Protein AF-A0A329J4U0-F1 (afdb_monomer)

Solvent-accessible surface area (backbone atoms only — not comparable to full-atom values): 5672 Å² total; per-residue (Å²): 139,83,83,80,75,77,80,74,73,84,67,83,71,60,62,46,92,72,56,63,42,64,62,39,88,50,91,61,59,60,64,60,54,52,52,32,52,52,52,46,55,51,51,42,52,56,47,43,73,76,36,79,84,59,78,74,77,64,66,69,84,55,51,56,83,86,76,41,73,58,38,61,77,34,66,59,52,84,93,47,68,48,71,81,64,34,45,108

Mean predicted aligned error: 11.98 Å

Sequence (88 aa):
MARFISLGLIMSRSRRKTPVCGITTAVSEHFDKQAWHRRYRKAVRQRLAIDPTAEPPHLREFFDPWCMHKDGKRYYGVDRLNEKFLRK

Structure (mmCIF, N/CA/C/O backbone):
data_AF-A0A329J4U0-F1
#
_entry.id   AF-A0A329J4U0-F1
#
loop_
_atom_site.group_PDB
_atom_site.id
_atom_site.type_symbol
_atom_site.label_atom_id
_atom_site.label_alt_id
_atom_site.label_comp_id
_atom_site.label_asym_id
_atom_site.label_entity_id
_atom_site.label_seq_id
_atom_site.pdbx_PDB_ins_code
_atom_site.Cartn_x
_atom_site.Cartn_y
_atom_site.Cartn_z
_atom_site.occupancy
_atom_site.B_iso_or_equiv
_atom_site.auth_seq_id
_atom_site.auth_comp_id
_atom_site.auth_asym_id
_atom_site.auth_atom_id
_atom_site.pdbx_PDB_model_num
ATOM 1 N N . MET A 1 1 ? -2.787 -13.221 62.380 1.00 35.06 1 MET A N 1
ATOM 2 C CA . MET A 1 1 ? -2.499 -13.704 61.012 1.00 35.06 1 MET A CA 1
ATOM 3 C C . MET A 1 1 ? -3.510 -13.106 60.044 1.00 35.06 1 MET A C 1
ATOM 5 O O . MET A 1 1 ? -4.619 -13.611 59.951 1.00 35.06 1 MET A O 1
ATOM 9 N N . ALA A 1 2 ? -3.166 -12.006 59.373 1.00 31.94 2 ALA A N 1
ATOM 10 C CA . ALA A 1 2 ? -4.026 -11.396 58.360 1.00 31.94 2 ALA A CA 1
ATOM 11 C C . ALA A 1 2 ? -3.548 -11.850 56.975 1.00 31.94 2 ALA A C 1
ATOM 13 O O . ALA A 1 2 ? -2.422 -11.557 56.574 1.00 31.94 2 ALA A O 1
ATOM 14 N N . ARG A 1 3 ? -4.384 -12.618 56.270 1.00 34.94 3 ARG A N 1
ATOM 15 C CA . ARG A 1 3 ? -4.148 -12.999 54.875 1.00 34.94 3 ARG A CA 1
ATOM 16 C C . ARG A 1 3 ? -4.328 -11.751 54.008 1.00 34.94 3 ARG A C 1
ATOM 18 O O . ARG A 1 3 ? -5.453 -11.319 53.784 1.00 34.94 3 ARG A O 1
ATOM 25 N N . PHE A 1 4 ? -3.223 -11.182 53.533 1.00 33.31 4 PHE A N 1
ATOM 26 C CA . PHE A 1 4 ? -3.232 -10.219 52.435 1.00 33.31 4 PHE A CA 1
ATOM 27 C C . PHE A 1 4 ? -3.710 -10.953 51.177 1.00 33.31 4 PHE A C 1
ATOM 29 O O . PHE A 1 4 ? -2.958 -11.695 50.547 1.00 33.31 4 PHE A O 1
ATOM 36 N N . ILE A 1 5 ? -4.990 -10.794 50.843 1.00 45.94 5 ILE A N 1
ATOM 37 C CA . ILE A 1 5 ? -5.512 -11.141 49.524 1.00 45.94 5 ILE A CA 1
ATOM 38 C C . ILE A 1 5 ? -4.798 -10.200 48.558 1.00 45.94 5 ILE A C 1
ATOM 40 O O . ILE A 1 5 ? -5.000 -8.986 48.606 1.00 45.94 5 ILE A O 1
ATOM 44 N N . SER A 1 6 ? -3.915 -10.746 47.724 1.00 41.38 6 SER A N 1
ATOM 45 C CA . SER A 1 6 ? -3.350 -10.001 46.612 1.00 41.38 6 SER A CA 1
ATOM 46 C C . SER A 1 6 ? -4.508 -9.599 45.701 1.00 41.38 6 SER A C 1
ATOM 48 O O . SER A 1 6 ? -5.065 -10.402 44.954 1.00 41.38 6 SER A O 1
ATOM 50 N N . LEU A 1 7 ? -4.909 -8.331 45.791 1.00 46.97 7 LEU A N 1
ATOM 51 C CA . LEU A 1 7 ? -5.642 -7.648 44.736 1.00 46.97 7 LEU A CA 1
ATOM 52 C C . LEU A 1 7 ? -4.736 -7.691 43.505 1.00 46.97 7 LEU A C 1
ATOM 54 O O . LEU A 1 7 ? -3.872 -6.838 43.309 1.00 46.97 7 LEU A O 1
ATOM 58 N N . GLY A 1 8 ? -4.867 -8.770 42.734 1.00 48.34 8 GLY A N 1
ATOM 59 C CA . GLY A 1 8 ? -4.157 -8.974 41.490 1.00 48.34 8 GLY A CA 1
ATOM 60 C C . GLY A 1 8 ? -4.473 -7.813 40.564 1.00 48.3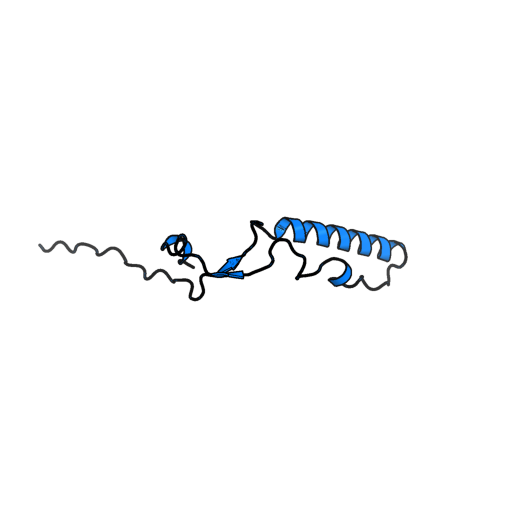4 8 GLY A C 1
ATOM 61 O O . GLY A 1 8 ? -5.575 -7.736 40.033 1.00 48.34 8 GLY A O 1
ATOM 62 N N . LEU A 1 9 ? -3.508 -6.901 40.442 1.00 51.38 9 LEU A N 1
ATOM 63 C CA . LEU A 1 9 ? -3.301 -5.968 39.342 1.00 51.38 9 LEU A CA 1
ATOM 64 C C . LEU A 1 9 ? -4.551 -5.738 38.477 1.00 51.38 9 LEU A C 1
ATOM 66 O O . LEU A 1 9 ? -4.706 -6.343 37.410 1.00 51.38 9 LEU A O 1
ATOM 70 N N . ILE A 1 10 ? -5.388 -4.768 38.856 1.00 54.56 10 ILE A N 1
ATOM 71 C CA . ILE A 1 10 ? -6.137 -4.017 37.846 1.00 54.56 10 ILE A CA 1
ATOM 72 C C . ILE A 1 10 ? -5.073 -3.234 37.073 1.00 54.56 10 ILE A C 1
ATOM 74 O O . ILE A 1 10 ? -4.810 -2.065 37.338 1.00 54.56 10 ILE A O 1
ATOM 78 N N . MET A 1 11 ? -4.377 -3.901 36.149 1.00 58.84 11 MET A N 1
ATOM 79 C CA . MET A 1 11 ? -3.581 -3.203 35.153 1.00 58.84 11 MET A CA 1
ATOM 80 C C . MET A 1 11 ? -4.558 -2.267 34.452 1.00 58.84 11 MET A C 1
ATOM 82 O O . MET A 1 11 ? -5.499 -2.747 33.816 1.00 58.84 11 MET A O 1
ATOM 86 N N . SER A 1 12 ? -4.375 -0.952 34.576 1.00 61.25 12 SER A N 1
ATOM 87 C CA . SER A 1 12 ? -5.147 0.014 33.800 1.00 61.25 12 SER A CA 1
ATOM 88 C C . SER A 1 12 ? -4.758 -0.172 32.335 1.00 61.25 12 SER A C 1
ATOM 90 O O . SER A 1 12 ? -3.786 0.399 31.838 1.00 61.25 12 SER A O 1
ATOM 92 N N . ARG A 1 13 ? -5.446 -1.081 31.644 1.00 69.31 13 ARG A N 1
ATOM 93 C CA . ARG A 1 13 ? -5.119 -1.417 30.261 1.00 69.31 13 ARG A CA 1
ATOM 94 C C . ARG A 1 13 ? -5.436 -0.190 29.420 1.00 69.31 13 ARG A C 1
ATOM 96 O O . ARG A 1 13 ? -6.574 0.280 29.418 1.00 69.31 13 ARG A O 1
ATOM 103 N N . SER A 1 14 ? -4.424 0.337 28.736 1.00 80.44 14 SER A N 1
ATOM 104 C CA . SER A 1 14 ? -4.576 1.512 27.880 1.00 80.44 14 SER A CA 1
ATOM 105 C C . SER A 1 14 ? -5.677 1.264 26.843 1.00 80.44 14 SER A C 1
ATOM 107 O O . SER A 1 14 ? -5.652 0.269 26.108 1.00 80.44 14 SER A O 1
ATOM 109 N N . ARG A 1 15 ? -6.669 2.158 26.815 1.00 81.38 15 ARG A N 1
ATOM 110 C CA . ARG A 1 15 ? -7.771 2.125 25.852 1.00 81.38 15 ARG A CA 1
ATOM 111 C C . ARG A 1 15 ? -7.449 3.015 24.656 1.00 81.38 15 ARG A C 1
ATOM 113 O O . ARG A 1 15 ? -6.813 4.060 24.784 1.00 81.38 15 ARG A O 1
ATOM 120 N N . ARG A 1 16 ? -7.920 2.612 23.481 1.00 83.56 16 ARG A N 1
ATOM 121 C CA . ARG A 1 16 ? -7.885 3.403 22.253 1.00 83.56 16 ARG A CA 1
ATOM 122 C C . ARG A 1 16 ? -8.736 4.653 22.459 1.00 83.56 16 ARG A C 1
ATOM 124 O O . ARG A 1 16 ? -9.934 4.549 22.698 1.00 83.56 16 ARG A O 1
ATOM 131 N N . LYS A 1 17 ? -8.117 5.828 22.325 1.00 82.62 17 LYS A N 1
ATOM 132 C CA . LYS A 1 17 ? -8.812 7.125 22.370 1.00 82.62 17 LYS A CA 1
ATOM 133 C C . LYS A 1 17 ? -9.834 7.261 21.233 1.00 82.62 17 LYS A C 1
ATOM 135 O O . LYS A 1 17 ? -10.885 7.857 21.420 1.00 82.62 17 LYS A O 1
ATOM 140 N N . THR A 1 18 ? -9.527 6.690 20.068 1.00 83.81 18 THR A N 1
ATOM 141 C CA . THR A 1 18 ? -10.358 6.741 18.859 1.00 83.81 18 THR A CA 1
ATOM 142 C C . THR A 1 18 ? -10.598 5.326 18.315 1.00 83.81 18 THR A C 1
ATOM 144 O O . THR A 1 18 ? -9.782 4.801 17.553 1.00 83.81 18 THR A O 1
ATOM 147 N N . PRO A 1 19 ? -11.698 4.663 18.721 1.00 82.88 19 PRO A N 1
ATOM 148 C CA . PRO A 1 19 ? -12.046 3.319 18.264 1.00 82.88 19 PRO A CA 1
ATOM 149 C C . PRO A 1 19 ? -12.616 3.344 16.839 1.00 82.88 19 PRO A C 1
ATOM 151 O O . PRO A 1 19 ? -13.827 3.301 16.632 1.00 82.88 19 PRO A O 1
ATOM 154 N N . VAL A 1 20 ? -11.727 3.452 15.854 1.00 85.12 20 VAL A N 1
ATOM 155 C CA . VAL A 1 20 ? -12.066 3.562 14.430 1.00 85.12 20 VAL A CA 1
ATOM 156 C C . VAL A 1 20 ? -11.562 2.333 13.672 1.00 85.12 20 VAL A C 1
ATOM 158 O O . VAL A 1 20 ? -10.443 1.874 13.898 1.00 85.12 20 VAL A O 1
ATOM 161 N N . CYS A 1 21 ? -12.369 1.814 12.750 1.00 77.75 21 CYS A N 1
ATOM 162 C CA . CYS A 1 21 ? -12.017 0.742 11.823 1.00 77.75 21 CYS A CA 1
ATOM 163 C C . CYS A 1 21 ? -12.322 1.123 10.371 1.00 77.75 21 CYS A C 1
ATOM 165 O O . CYS A 1 21 ? -12.954 2.143 10.111 1.00 77.75 21 CYS A O 1
ATOM 167 N N . GLY A 1 22 ? -11.871 0.300 9.421 1.00 74.00 22 GLY A N 1
ATOM 168 C CA . GLY A 1 22 ? -12.263 0.449 8.017 1.00 74.00 22 GLY A CA 1
ATOM 169 C C . GLY A 1 22 ? -13.776 0.269 7.836 1.00 74.00 22 GLY A C 1
ATOM 170 O O . GLY A 1 22 ? -14.380 -0.518 8.568 1.00 74.00 22 GLY A O 1
ATOM 171 N N . ILE A 1 23 ? -14.386 1.010 6.905 1.00 72.88 23 ILE A N 1
ATOM 172 C CA . ILE A 1 23 ? -15.797 0.810 6.506 1.00 72.88 23 ILE A CA 1
ATOM 173 C C . ILE A 1 23 ? -15.937 -0.447 5.646 1.00 72.88 23 ILE A C 1
ATOM 175 O O . ILE A 1 23 ? -16.915 -1.181 5.769 1.00 72.88 23 ILE A O 1
ATOM 179 N N . THR A 1 24 ? -14.946 -0.685 4.796 1.00 71.44 24 THR A N 1
ATOM 180 C CA . THR A 1 24 ? -14.912 -1.801 3.857 1.00 71.44 24 THR A CA 1
ATOM 181 C C . THR A 1 24 ? -14.926 -3.186 4.522 1.00 71.44 24 THR A C 1
ATOM 183 O O . THR A 1 24 ? -14.496 -3.379 5.663 1.00 71.44 24 THR A O 1
ATOM 186 N N . THR A 1 25 ? -15.366 -4.186 3.764 1.00 65.81 25 THR A N 1
ATOM 187 C CA . THR A 1 25 ? -15.233 -5.611 4.094 1.00 65.81 25 THR A CA 1
ATOM 188 C C . THR A 1 25 ? -13.824 -6.148 3.837 1.00 65.81 25 THR A C 1
ATOM 190 O O . THR A 1 25 ? -13.499 -7.246 4.295 1.00 65.81 25 THR A O 1
ATOM 193 N N . ALA A 1 26 ? -12.957 -5.395 3.149 1.00 70.50 26 ALA A N 1
ATOM 194 C CA . ALA A 1 26 ? -11.590 -5.826 2.893 1.00 70.50 26 ALA A CA 1
ATOM 195 C C . ALA A 1 26 ? -10.769 -5.862 4.194 1.00 70.50 26 ALA A C 1
ATOM 197 O O . ALA A 1 26 ? -10.442 -4.843 4.805 1.00 70.50 26 ALA A O 1
ATOM 198 N N . VAL A 1 27 ? -10.405 -7.077 4.610 1.00 68.88 27 VAL A N 1
ATOM 199 C CA . VAL A 1 27 ? -9.673 -7.344 5.859 1.00 68.88 27 VAL A CA 1
ATOM 200 C C . VAL A 1 27 ? -8.234 -6.808 5.806 1.00 68.88 27 VAL A C 1
ATOM 202 O O . VAL A 1 27 ? -7.641 -6.504 6.842 1.00 68.88 27 VAL A O 1
ATOM 205 N N . SER A 1 28 ? -7.658 -6.650 4.608 1.00 74.06 28 SER A N 1
ATOM 206 C CA . SER A 1 28 ? -6.278 -6.190 4.435 1.00 74.06 28 SER A CA 1
ATOM 207 C C . SER A 1 28 ? -6.078 -5.359 3.165 1.00 74.06 28 SER A C 1
ATOM 209 O O . SER A 1 28 ? -6.707 -5.611 2.146 1.00 74.06 28 SER A O 1
ATOM 211 N N . GLU A 1 29 ? -5.125 -4.424 3.214 1.00 82.25 29 GLU A N 1
ATOM 212 C CA . GLU A 1 29 ? -4.576 -3.725 2.031 1.00 82.25 29 GLU A CA 1
ATOM 213 C C . GLU A 1 29 ? -3.486 -4.544 1.326 1.00 82.25 29 GLU A C 1
ATOM 215 O O . GLU A 1 29 ? -2.843 -4.072 0.391 1.00 82.25 29 GLU A O 1
ATOM 220 N N . HIS A 1 30 ? -3.192 -5.744 1.826 1.00 85.19 30 HIS A N 1
ATOM 221 C CA . HIS A 1 30 ? -2.027 -6.505 1.401 1.00 85.19 30 HIS A CA 1
ATOM 222 C C . HIS A 1 30 ? -2.105 -6.861 -0.085 1.00 85.19 30 HIS A C 1
ATOM 224 O O . HIS A 1 30 ? -1.129 -6.674 -0.807 1.00 85.19 30 HIS A O 1
ATOM 230 N N . PHE A 1 31 ? -3.276 -7.299 -0.551 1.00 85.88 31 PHE A N 1
ATOM 231 C CA . PHE A 1 31 ? -3.496 -7.639 -1.954 1.00 85.88 31 PHE A CA 1
ATOM 232 C C . PHE A 1 31 ? -3.285 -6.435 -2.878 1.00 85.88 31 PHE A C 1
ATOM 234 O O . PHE A 1 31 ? -2.488 -6.518 -3.812 1.00 85.88 31 PHE A O 1
ATOM 241 N N . ASP A 1 32 ? -3.914 -5.298 -2.569 1.00 86.75 32 ASP A N 1
ATOM 242 C CA . ASP A 1 32 ? -3.769 -4.071 -3.358 1.00 86.75 32 ASP A CA 1
ATOM 243 C C . ASP A 1 32 ? -2.306 -3.637 -3.420 1.00 86.75 32 ASP A C 1
ATOM 245 O O . ASP A 1 32 ? -1.772 -3.394 -4.505 1.00 86.75 32 ASP A O 1
ATOM 249 N N . LYS A 1 33 ? -1.624 -3.638 -2.264 1.00 87.75 33 LYS A N 1
ATOM 250 C CA . LYS A 1 33 ? -0.193 -3.330 -2.164 1.00 87.75 33 LYS A CA 1
ATOM 251 C C . LYS A 1 33 ? 0.661 -4.258 -3.005 1.00 87.75 33 LYS A C 1
ATOM 253 O O . LYS A 1 33 ? 1.594 -3.805 -3.661 1.00 87.75 33 LYS A O 1
ATOM 258 N N . GLN A 1 34 ? 0.372 -5.551 -3.009 1.00 92.38 34 GLN A N 1
ATOM 259 C CA . GLN A 1 34 ? 1.106 -6.493 -3.843 1.00 92.38 34 GLN A CA 1
ATOM 260 C C . GLN A 1 34 ? 0.850 -6.268 -5.336 1.00 92.38 34 GLN A C 1
ATOM 262 O O . GLN A 1 34 ? 1.796 -6.318 -6.129 1.00 92.38 34 GLN A O 1
ATOM 267 N N . ALA A 1 35 ? -0.402 -6.020 -5.720 1.00 90.94 35 ALA A N 1
ATOM 268 C CA . ALA A 1 35 ? -0.801 -5.841 -7.108 1.00 90.94 35 ALA A CA 1
ATOM 269 C C . ALA A 1 35 ? -0.153 -4.595 -7.725 1.00 90.94 35 ALA A C 1
ATOM 271 O O . ALA A 1 35 ? 0.500 -4.705 -8.770 1.00 90.94 35 ALA A O 1
ATOM 272 N N . TRP A 1 36 ? -0.259 -3.433 -7.070 1.00 91.50 36 TRP A N 1
ATOM 273 C CA . TRP A 1 36 ? 0.299 -2.198 -7.623 1.00 91.50 36 TRP A CA 1
ATOM 274 C C . TRP A 1 36 ? 1.832 -2.213 -7.628 1.00 91.50 36 TRP A C 1
ATOM 276 O O . TRP A 1 36 ? 2.435 -1.869 -8.644 1.00 91.50 36 TRP A O 1
ATOM 286 N N . HIS A 1 37 ? 2.486 -2.735 -6.580 1.00 94.25 37 HIS A N 1
ATOM 287 C CA . HIS A 1 37 ? 3.947 -2.876 -6.574 1.00 94.25 37 HIS A CA 1
ATOM 288 C C . HIS A 1 37 ? 4.449 -3.814 -7.681 1.00 94.25 37 HIS A C 1
ATOM 290 O O . HIS A 1 37 ? 5.511 -3.581 -8.261 1.00 94.25 37 HIS A O 1
ATOM 296 N N . ARG A 1 38 ? 3.712 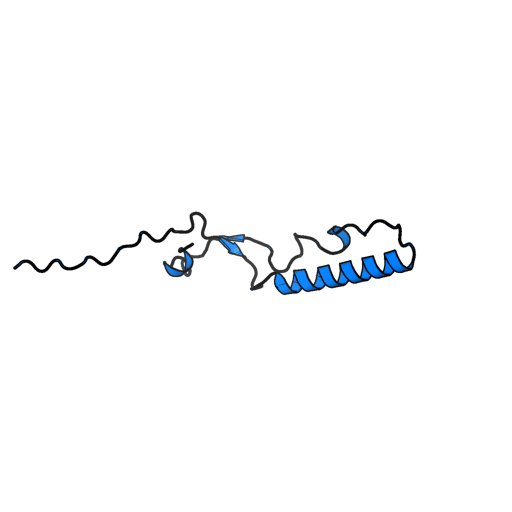-4.892 -7.989 1.00 94.88 38 ARG A N 1
ATOM 297 C CA . ARG A 1 38 ? 4.070 -5.809 -9.082 1.00 94.88 38 ARG A CA 1
ATOM 298 C C . ARG A 1 38 ? 4.017 -5.099 -10.434 1.00 94.88 38 ARG A C 1
ATOM 300 O O . ARG A 1 38 ? 4.932 -5.279 -11.237 1.00 94.88 38 ARG A O 1
ATOM 307 N N . ARG A 1 39 ? 2.978 -4.290 -10.671 1.00 93.69 39 ARG A N 1
ATOM 308 C CA . ARG A 1 39 ? 2.834 -3.480 -11.892 1.00 93.69 39 ARG A CA 1
ATOM 309 C C . ARG A 1 39 ? 3.946 -2.436 -12.002 1.00 93.69 39 ARG A C 1
ATOM 311 O O . ARG A 1 39 ? 4.613 -2.395 -13.031 1.00 93.69 39 ARG A O 1
ATOM 318 N N . TYR A 1 40 ? 4.218 -1.705 -10.922 1.00 95.25 40 TYR A N 1
ATOM 319 C CA . TYR A 1 40 ? 5.291 -0.711 -10.859 1.00 95.25 40 TYR A CA 1
ATOM 320 C C . TYR A 1 40 ? 6.660 -1.318 -11.194 1.00 95.25 40 TYR A C 1
ATOM 322 O O . TYR A 1 40 ? 7.344 -0.861 -12.106 1.00 95.25 40 TYR A O 1
ATOM 330 N N . ARG A 1 41 ? 7.035 -2.428 -10.541 1.00 94.50 41 ARG A N 1
ATOM 331 C CA . ARG 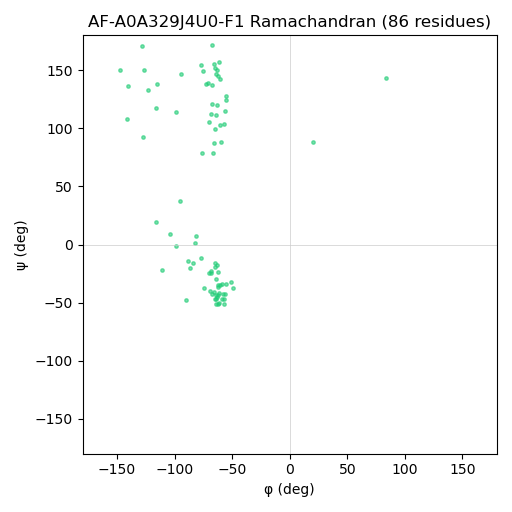A 1 41 ? 8.312 -3.108 -10.824 1.00 94.50 41 ARG A CA 1
ATOM 332 C C . ARG A 1 41 ? 8.422 -3.596 -12.268 1.00 94.50 41 ARG A C 1
ATOM 334 O O . ARG A 1 41 ? 9.517 -3.591 -12.824 1.00 94.50 41 ARG A O 1
ATOM 341 N N . LYS A 1 42 ? 7.314 -4.039 -12.876 1.00 94.56 42 LYS A N 1
ATOM 342 C CA . LYS A 1 42 ? 7.297 -4.431 -14.293 1.00 94.56 42 LYS A CA 1
ATOM 343 C C . LYS A 1 42 ? 7.572 -3.224 -15.194 1.00 94.56 42 LYS A C 1
ATOM 345 O O . LYS A 1 42 ? 8.417 -3.340 -16.075 1.00 94.56 42 LYS A O 1
ATOM 350 N N . ALA A 1 43 ? 6.911 -2.096 -14.943 1.00 92.56 43 ALA A N 1
ATOM 351 C CA . ALA A 1 43 ? 7.091 -0.872 -15.719 1.00 92.56 43 ALA A CA 1
ATOM 352 C C . ALA A 1 43 ? 8.517 -0.316 -15.601 1.00 92.56 43 ALA A C 1
ATOM 354 O O . ALA A 1 43 ? 9.146 -0.038 -16.616 1.00 92.56 43 ALA A O 1
ATOM 355 N N . VAL A 1 44 ? 9.067 -0.259 -14.383 1.00 93.75 44 VAL A N 1
ATOM 356 C CA . VAL A 1 44 ? 10.463 0.148 -14.141 1.00 93.75 44 VAL A CA 1
ATOM 357 C C . VAL A 1 44 ? 11.432 -0.744 -14.918 1.00 93.75 44 VAL A C 1
ATOM 359 O O . VAL A 1 44 ? 12.301 -0.241 -15.619 1.00 93.75 44 VAL A O 1
ATOM 362 N N . ARG A 1 45 ? 11.257 -2.072 -14.866 1.00 93.94 45 ARG A N 1
ATOM 363 C CA . ARG A 1 45 ? 12.126 -3.005 -15.601 1.00 93.94 45 ARG A CA 1
ATOM 364 C C . ARG A 1 45 ? 12.063 -2.788 -17.113 1.00 93.94 45 ARG A C 1
ATOM 366 O O . ARG A 1 45 ? 13.091 -2.855 -17.772 1.00 93.94 45 ARG A O 1
ATOM 373 N N . GLN A 1 46 ? 10.870 -2.552 -17.656 1.00 93.44 46 GLN A N 1
ATOM 374 C CA . GLN A 1 46 ? 10.694 -2.269 -19.082 1.00 93.44 46 GLN A CA 1
ATOM 375 C C . GLN A 1 46 ? 11.354 -0.944 -19.479 1.00 93.44 46 GLN A C 1
ATOM 377 O O . GLN A 1 46 ? 11.999 -0.885 -20.517 1.00 93.44 46 GLN A O 1
ATOM 382 N N . ARG A 1 47 ? 11.237 0.090 -18.638 1.00 91.75 47 ARG A N 1
ATOM 383 C CA . ARG A 1 47 ? 11.864 1.400 -18.851 1.00 91.75 47 ARG A CA 1
ATOM 384 C C . ARG A 1 47 ? 13.390 1.291 -18.873 1.00 91.75 47 ARG A C 1
ATOM 386 O O . ARG A 1 47 ? 14.001 1.702 -19.848 1.00 91.75 47 ARG A O 1
ATOM 393 N N . LEU A 1 48 ? 13.968 0.643 -17.859 1.00 93.00 48 LEU A N 1
ATOM 394 C CA . LEU A 1 48 ? 15.416 0.438 -17.735 1.00 93.00 48 LEU A CA 1
ATOM 395 C C . LEU A 1 48 ? 16.003 -0.425 -18.858 1.00 93.00 48 LEU A C 1
ATOM 397 O O . LEU A 1 48 ? 17.166 -0.262 -19.209 1.00 93.00 48 LEU A O 1
ATOM 401 N N . ALA A 1 49 ? 15.216 -1.349 -19.417 1.00 93.31 49 ALA A N 1
ATOM 402 C CA . ALA A 1 49 ? 15.639 -2.150 -20.565 1.00 93.31 49 ALA A CA 1
ATOM 403 C C . ALA A 1 49 ? 15.741 -1.328 -21.862 1.00 93.31 49 ALA A C 1
ATOM 405 O O . ALA A 1 49 ? 16.461 -1.729 -22.770 1.00 93.31 49 ALA A O 1
ATOM 406 N N . ILE A 1 50 ? 15.010 -0.212 -21.955 1.00 93.06 50 ILE A 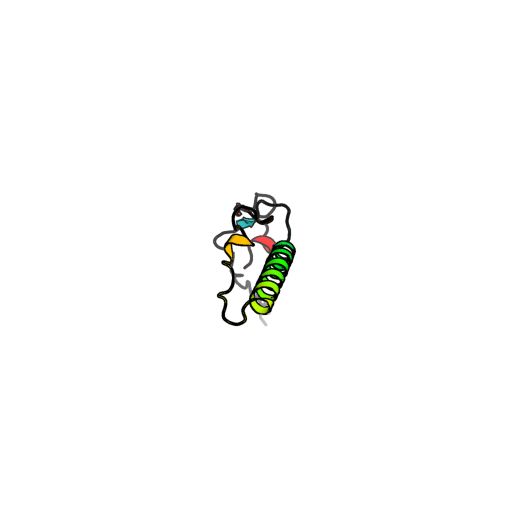N 1
ATOM 407 C CA . ILE A 1 50 ? 15.042 0.707 -23.100 1.00 93.06 50 ILE A CA 1
ATOM 408 C C . ILE A 1 50 ? 16.110 1.780 -22.880 1.00 93.06 50 ILE A C 1
ATOM 410 O O . ILE A 1 50 ? 16.911 2.042 -23.770 1.00 93.06 50 ILE A O 1
ATOM 414 N N . ASP A 1 51 ? 16.117 2.386 -21.695 1.00 92.69 51 ASP A N 1
ATOM 415 C CA . ASP A 1 51 ? 17.051 3.433 -21.299 1.00 92.69 51 ASP A CA 1
ATOM 416 C C . ASP A 1 51 ? 17.441 3.232 -19.823 1.00 92.69 51 ASP A C 1
ATOM 418 O O . ASP A 1 51 ? 16.625 3.476 -18.926 1.00 92.69 51 ASP A O 1
ATOM 422 N N . PRO A 1 52 ? 18.684 2.795 -19.548 1.00 90.31 52 PRO A N 1
ATOM 423 C CA . PRO A 1 52 ? 19.179 2.600 -18.187 1.00 90.31 52 PRO A CA 1
ATOM 424 C C . PRO A 1 52 ? 19.244 3.878 -17.340 1.00 90.31 52 PRO A C 1
ATOM 426 O O . PRO A 1 52 ? 19.344 3.781 -16.119 1.00 90.31 52 PRO A O 1
ATOM 429 N N . THR A 1 53 ? 19.214 5.055 -17.969 1.00 92.19 53 THR A N 1
ATOM 430 C CA . THR A 1 53 ? 19.271 6.364 -17.301 1.00 92.19 53 THR A CA 1
ATOM 431 C C . THR A 1 53 ? 17.900 7.013 -17.132 1.00 92.19 53 THR A C 1
ATOM 433 O O . THR A 1 53 ? 17.796 8.084 -16.538 1.00 92.19 53 THR A O 1
ATOM 436 N N . ALA A 1 54 ? 16.837 6.364 -17.616 1.00 89.19 54 ALA A N 1
ATOM 437 C CA . ALA A 1 54 ? 15.492 6.899 -17.520 1.00 89.19 54 ALA A CA 1
ATOM 438 C C . ALA A 1 54 ? 14.998 6.952 -16.070 1.00 89.19 54 ALA A C 1
ATOM 440 O O . ALA A 1 54 ? 15.089 5.981 -15.314 1.00 89.19 54 ALA A O 1
ATOM 441 N N . GLU A 1 55 ? 14.359 8.069 -15.731 1.00 90.44 55 GLU A N 1
ATOM 442 C CA . GLU A 1 55 ? 13.667 8.233 -14.458 1.00 90.44 55 GLU A CA 1
ATOM 443 C C . GLU A 1 55 ? 12.533 7.200 -14.294 1.00 90.44 55 GLU A C 1
ATOM 445 O O . GLU A 1 55 ? 11.827 6.869 -15.264 1.00 90.44 55 GLU A O 1
ATOM 450 N N . PRO A 1 56 ? 12.329 6.676 -13.071 1.00 87.88 56 PRO A N 1
ATOM 451 C CA . PRO A 1 56 ? 11.231 5.771 -12.787 1.00 87.88 56 PRO A CA 1
ATOM 452 C C . PRO A 1 56 ? 9.875 6.479 -12.961 1.00 87.88 56 PRO A C 1
ATOM 454 O O . PRO A 1 56 ? 9.745 7.670 -12.676 1.00 87.88 56 PRO A O 1
ATOM 457 N N . PRO A 1 57 ? 8.835 5.747 -13.400 1.00 89.19 57 PRO A N 1
ATOM 458 C CA . PRO A 1 57 ? 7.505 6.313 -13.579 1.00 89.19 57 PRO A CA 1
ATOM 459 C C . PRO A 1 57 ? 6.900 6.734 -12.236 1.00 89.19 57 PRO A C 1
ATOM 461 O O . PRO A 1 57 ? 7.242 6.198 -11.177 1.00 89.19 57 PRO A O 1
ATOM 464 N N . HIS A 1 58 ? 5.974 7.688 -12.262 1.00 90.19 58 HIS A N 1
ATOM 465 C CA . HIS A 1 58 ? 5.429 8.237 -11.032 1.00 90.19 58 HIS A CA 1
ATOM 466 C C . HIS A 1 58 ? 4.492 7.229 -10.348 1.00 90.19 58 HIS A C 1
ATOM 468 O O . HIS A 1 58 ? 3.655 6.587 -10.979 1.00 90.19 58 HIS A O 1
ATOM 474 N N . LEU A 1 59 ? 4.581 7.101 -9.019 1.00 89.06 59 LEU A N 1
ATOM 475 C CA . LEU A 1 59 ? 3.834 6.075 -8.276 1.00 89.06 59 LEU A CA 1
ATOM 476 C C . LEU A 1 59 ? 2.309 6.190 -8.454 1.00 89.06 59 LEU A C 1
ATOM 478 O O . LEU A 1 59 ? 1.624 5.167 -8.494 1.00 89.06 59 LEU A O 1
ATOM 482 N N . ARG A 1 60 ? 1.773 7.412 -8.599 1.00 87.25 60 ARG A N 1
ATOM 483 C CA . ARG A 1 60 ? 0.326 7.640 -8.791 1.00 87.25 60 ARG A CA 1
ATOM 484 C C . ARG A 1 60 ? -0.221 7.079 -10.103 1.00 87.25 60 ARG A C 1
AT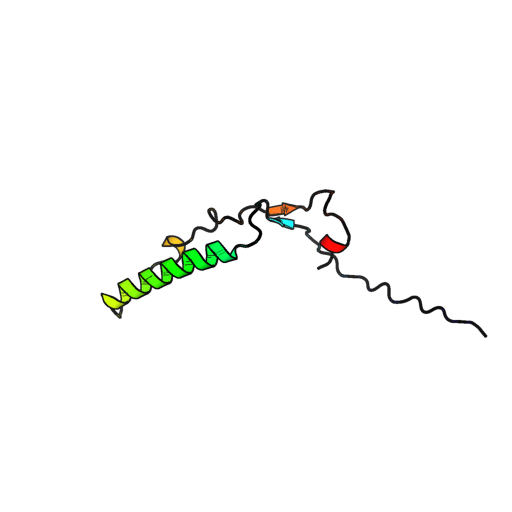OM 486 O O . ARG A 1 60 ? -1.426 6.905 -10.206 1.00 87.25 60 ARG A O 1
ATOM 493 N N . GLU A 1 61 ? 0.635 6.744 -11.068 1.00 88.62 61 GLU A N 1
ATOM 494 C CA . GLU A 1 61 ? 0.220 6.025 -12.280 1.00 88.62 61 GLU A CA 1
ATOM 495 C C . GLU A 1 61 ? -0.215 4.580 -11.969 1.00 88.62 61 GLU A C 1
ATOM 497 O O . GLU A 1 61 ? -0.966 3.972 -12.728 1.00 88.62 61 GLU A O 1
ATOM 502 N N . PHE A 1 62 ? 0.244 4.015 -10.844 1.00 87.38 62 PHE A N 1
ATOM 503 C CA . PHE A 1 62 ? 0.002 2.618 -10.471 1.00 87.38 62 PHE A CA 1
ATOM 504 C C . PHE A 1 62 ? -0.932 2.449 -9.278 1.00 87.38 62 PHE A C 1
ATOM 506 O O . PHE A 1 62 ? -1.496 1.363 -9.116 1.00 87.38 62 PHE A O 1
ATOM 513 N N . PHE A 1 63 ? -1.073 3.471 -8.433 1.00 86.31 63 PHE A N 1
ATOM 514 C CA . PHE A 1 63 ? -1.942 3.417 -7.264 1.00 86.31 63 PHE A CA 1
ATOM 515 C C . PHE A 1 63 ? -2.693 4.737 -7.048 1.00 86.31 63 PHE A C 1
ATOM 517 O O . PHE A 1 63 ? -2.106 5.820 -7.080 1.00 86.31 63 PHE A O 1
ATOM 524 N N . ASP A 1 64 ? -3.984 4.620 -6.742 1.00 85.75 64 ASP A N 1
ATOM 525 C CA . ASP A 1 64 ? -4.812 5.712 -6.241 1.00 85.75 64 ASP A CA 1
ATOM 526 C C . ASP A 1 64 ? -5.276 5.367 -4.814 1.00 85.75 64 ASP A C 1
ATOM 528 O O . ASP A 1 64 ? -5.979 4.366 -4.647 1.00 85.75 64 ASP A O 1
ATOM 532 N N . PRO A 1 65 ? -4.897 6.152 -3.783 1.00 77.88 65 PRO A N 1
ATOM 533 C CA . PRO A 1 65 ? -5.383 5.986 -2.415 1.00 77.88 65 PRO A CA 1
ATOM 534 C C . PRO A 1 65 ? -6.906 5.910 -2.290 1.00 77.88 65 PRO A C 1
ATOM 536 O O . PRO A 1 65 ? -7.387 5.220 -1.396 1.00 77.88 65 PRO A O 1
ATOM 539 N N . TRP A 1 66 ? -7.650 6.608 -3.154 1.00 76.69 66 TRP A N 1
ATOM 540 C CA . TRP A 1 66 ? -9.109 6.709 -3.070 1.00 76.69 66 TRP A CA 1
ATOM 541 C C . TRP A 1 66 ? -9.835 5.525 -3.718 1.00 76.69 66 TRP A C 1
ATOM 543 O O . TRP A 1 66 ? -11.008 5.302 -3.446 1.00 76.69 66 TRP A O 1
ATOM 553 N N . CYS A 1 67 ? -9.146 4.736 -4.548 1.00 77.19 67 CYS A N 1
ATOM 554 C CA . CYS A 1 67 ? -9.715 3.555 -5.207 1.00 77.19 67 CYS A CA 1
ATOM 555 C C . CYS A 1 67 ? -9.266 2.228 -4.574 1.00 77.19 67 CYS A C 1
ATOM 557 O O . CYS A 1 67 ? -9.502 1.164 -5.147 1.00 77.19 67 CYS A O 1
ATOM 559 N N . MET A 1 68 ? -8.581 2.256 -3.426 1.00 78.31 68 MET A N 1
ATOM 560 C CA . MET A 1 68 ? -8.142 1.029 -2.754 1.00 78.31 68 MET A CA 1
ATOM 561 C C . MET A 1 68 ? -9.312 0.343 -2.049 1.00 78.31 68 MET A C 1
ATOM 563 O O . MET A 1 68 ? -10.214 0.994 -1.524 1.00 78.31 68 MET A O 1
ATOM 567 N N . HIS A 1 69 ? -9.267 -0.988 -1.948 1.00 76.62 69 HIS A N 1
ATOM 568 C CA . HIS A 1 69 ? -10.353 -1.754 -1.336 1.00 76.62 69 HIS A CA 1
ATOM 569 C C . HIS A 1 69 ? -10.566 -1.397 0.130 1.00 76.62 69 HIS A C 1
ATOM 571 O O . HIS A 1 69 ? -11.658 -1.610 0.650 1.00 76.62 69 HIS A O 1
ATOM 577 N N . LYS A 1 70 ? -9.539 -0.868 0.807 1.00 75.50 70 LYS A N 1
ATOM 578 C CA . LYS A 1 70 ? -9.612 -0.457 2.208 1.00 75.50 70 LYS A CA 1
ATOM 579 C C . LYS A 1 70 ? -9.917 1.024 2.425 1.00 75.50 70 LYS A C 1
ATOM 581 O O . LYS A 1 70 ? -9.380 1.630 3.351 1.00 75.50 70 LYS A O 1
ATOM 586 N N . ASP A 1 71 ? -10.780 1.589 1.591 1.00 72.69 71 ASP A N 1
ATOM 587 C CA . ASP A 1 71 ? -11.245 2.957 1.778 1.00 72.69 71 ASP A CA 1
ATOM 588 C C . ASP A 1 71 ? -12.312 3.080 2.889 1.00 72.69 71 ASP A C 1
ATOM 590 O O . ASP A 1 71 ? -13.022 2.130 3.250 1.00 72.69 71 ASP A O 1
ATOM 594 N N . GLY A 1 72 ? -12.386 4.279 3.466 1.00 74.38 72 GLY A N 1
ATOM 595 C CA . GLY A 1 72 ? -13.355 4.667 4.479 1.00 74.38 72 GLY A CA 1
ATOM 596 C C . GLY A 1 72 ? -12.975 4.273 5.908 1.00 74.38 72 GLY A C 1
ATOM 597 O O . GLY A 1 72 ? -12.440 3.199 6.190 1.00 74.38 72 GLY A O 1
ATOM 598 N N . LYS A 1 73 ? -13.309 5.153 6.855 1.00 78.81 73 LYS A N 1
ATOM 599 C CA . LYS A 1 73 ? -13.159 4.941 8.299 1.00 78.81 73 LYS A CA 1
ATOM 600 C C . LYS A 1 73 ? -14.508 5.108 8.994 1.00 78.81 73 LYS A C 1
ATOM 602 O O . LYS A 1 73 ? -15.199 6.092 8.761 1.00 78.81 73 LYS A O 1
ATOM 607 N N . ARG A 1 74 ? -14.864 4.180 9.881 1.00 79.56 74 ARG A N 1
ATOM 608 C CA . ARG A 1 74 ? -1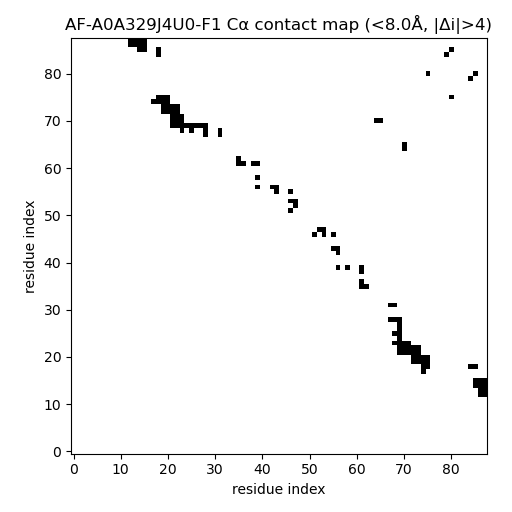6.029 4.286 10.770 1.00 79.56 74 ARG A CA 1
ATOM 609 C C . ARG A 1 74 ? -15.627 4.065 12.211 1.00 79.56 74 ARG A C 1
ATOM 611 O O . ARG A 1 74 ? -14.719 3.289 12.497 1.00 79.56 74 ARG A O 1
ATOM 618 N N . TYR A 1 75 ? -16.353 4.689 13.124 1.00 83.50 75 TYR A N 1
ATOM 619 C CA . TYR A 1 75 ? -16.301 4.290 14.523 1.00 83.50 75 TYR A CA 1
ATOM 620 C C . TYR A 1 75 ? -16.822 2.856 14.686 1.00 83.50 75 TYR A C 1
ATOM 622 O O . TYR A 1 75 ? -17.677 2.391 13.916 1.00 83.50 75 TYR A O 1
ATOM 630 N N . TYR A 1 76 ? -16.303 2.149 15.691 1.00 82.56 76 TYR A N 1
ATOM 631 C CA . TYR A 1 76 ? -16.911 0.902 16.137 1.00 82.56 76 TYR A CA 1
ATOM 632 C C . TYR A 1 76 ? -18.378 1.162 16.493 1.00 82.56 76 TYR A C 1
ATOM 634 O O . TYR A 1 76 ? -18.691 2.092 17.233 1.00 82.56 76 TYR A O 1
ATOM 642 N N . GLY A 1 77 ? -19.277 0.355 15.923 1.00 79.19 77 GLY A N 1
ATOM 643 C CA . GLY A 1 77 ? -20.680 0.348 16.330 1.00 79.19 77 GLY A CA 1
ATOM 644 C C . GLY A 1 77 ? -20.837 -0.204 17.746 1.00 79.19 77 GLY A C 1
ATOM 645 O O . GLY A 1 77 ? -19.886 -0.756 18.306 1.00 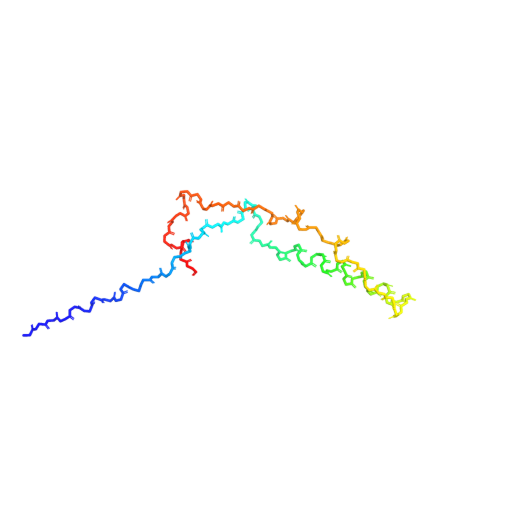79.19 77 GLY A O 1
ATOM 646 N N . VAL A 1 78 ? -22.049 -0.092 18.292 1.00 76.88 78 VAL A N 1
ATOM 647 C CA . VAL A 1 78 ? -22.403 -0.563 19.645 1.00 76.88 78 VAL A CA 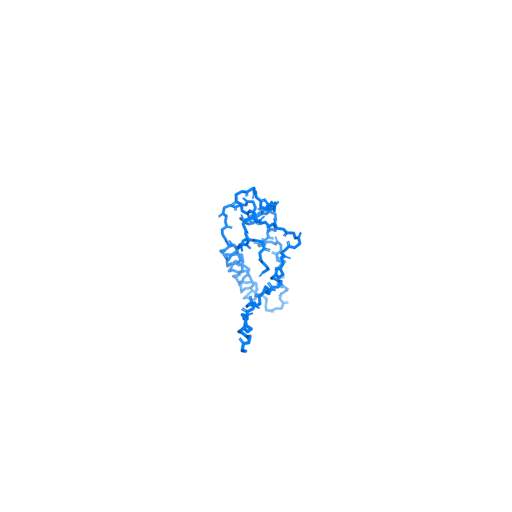1
ATOM 648 C C . VAL A 1 78 ? -21.946 -2.008 19.895 1.00 76.88 78 VAL A C 1
ATOM 650 O O . VAL A 1 78 ? -21.379 -2.298 20.945 1.00 76.88 78 VAL A O 1
ATOM 653 N N . ASP A 1 79 ? -22.031 -2.866 18.875 1.00 76.31 79 ASP A N 1
ATOM 654 C CA . ASP A 1 79 ? -21.639 -4.285 18.921 1.00 76.31 79 ASP A CA 1
ATOM 655 C C . ASP A 1 79 ? -20.134 -4.534 19.148 1.00 76.31 79 ASP A C 1
ATOM 657 O O . ASP A 1 79 ? -19.719 -5.633 19.519 1.00 76.31 79 ASP A O 1
ATOM 661 N N . ARG A 1 80 ? -19.279 -3.533 18.893 1.00 73.50 80 ARG A N 1
ATOM 662 C CA . ARG A 1 80 ? -17.811 -3.632 19.015 1.00 73.50 80 ARG A CA 1
ATOM 663 C C . ARG A 1 80 ? -17.232 -2.710 20.089 1.00 73.50 80 ARG A C 1
ATOM 665 O O . ARG A 1 80 ? -16.027 -2.468 20.093 1.00 73.50 80 ARG A O 1
ATOM 672 N N . LEU A 1 81 ? -18.048 -2.243 21.034 1.00 78.25 81 LEU A N 1
ATOM 673 C CA . LEU A 1 81 ? -17.590 -1.468 22.199 1.00 78.25 81 LEU A CA 1
ATOM 674 C C . LEU A 1 81 ? -17.041 -2.339 23.346 1.00 78.25 81 LEU A C 1
ATOM 676 O O . LEU A 1 81 ? -16.700 -1.834 24.415 1.00 78.25 81 LEU A O 1
ATOM 680 N N . ASN A 1 82 ? -16.901 -3.646 23.126 1.00 80.25 82 ASN A N 1
ATOM 681 C CA . ASN A 1 82 ? -16.375 -4.576 24.121 1.00 80.25 82 ASN A CA 1
ATOM 682 C C . ASN A 1 82 ? -14.908 -4.261 24.450 1.00 80.25 82 ASN A C 1
ATOM 684 O O . ASN A 1 82 ? -14.130 -3.827 23.595 1.00 80.25 82 ASN A O 1
ATOM 688 N N . GLU A 1 83 ? -14.485 -4.586 25.674 1.00 78.25 83 GLU A N 1
ATOM 689 C CA . GLU A 1 83 ? -13.142 -4.261 26.167 1.00 78.25 83 GLU A CA 1
ATOM 690 C C . GLU A 1 83 ? -12.022 -4.797 25.256 1.00 78.25 83 GLU A C 1
ATOM 692 O O . GLU A 1 83 ? -11.007 -4.136 25.049 1.00 78.25 83 GLU A O 1
ATOM 697 N N . LYS A 1 84 ? -12.238 -5.961 24.629 1.00 81.44 84 LYS A N 1
ATOM 698 C CA . LYS A 1 84 ? -11.320 -6.562 23.650 1.00 81.44 84 LYS A CA 1
ATOM 699 C C . LYS A 1 84 ? -11.009 -5.631 22.469 1.00 81.44 84 LYS A C 1
ATOM 701 O O . LYS A 1 84 ? -9.858 -5.553 22.053 1.00 81.44 84 LYS A O 1
ATOM 706 N N . PHE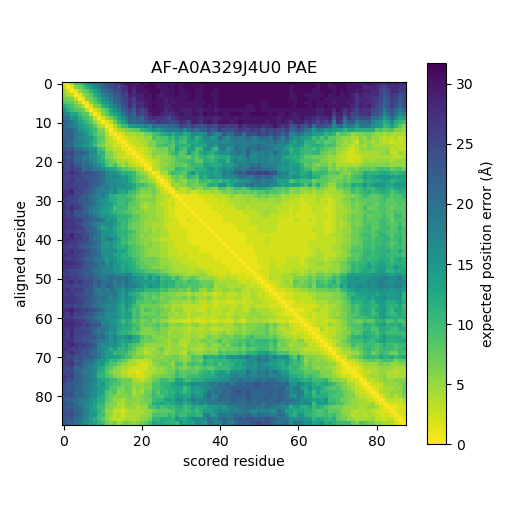 A 1 85 ? -12.011 -4.937 21.931 1.00 77.06 85 PHE A N 1
ATOM 707 C CA . PHE A 1 85 ? -11.865 -4.077 20.750 1.00 77.06 85 PHE A CA 1
ATOM 708 C C . PHE A 1 85 ? -11.408 -2.656 21.100 1.00 77.06 85 PHE A C 1
ATOM 710 O O . PHE A 1 85 ? -10.839 -1.966 20.253 1.00 77.06 85 PHE A O 1
ATOM 717 N N . LEU A 1 86 ? -11.593 -2.225 22.349 1.00 81.88 86 LEU A N 1
ATOM 718 C CA . LEU A 1 86 ? -11.150 -0.915 22.828 1.00 81.88 86 LEU A CA 1
ATOM 719 C C . LEU A 1 86 ? -9.718 -0.909 23.378 1.00 81.88 86 LEU A C 1
ATOM 721 O O . LEU A 1 86 ? -9.155 0.166 23.550 1.00 81.88 86 LEU A O 1
ATOM 725 N N . ARG A 1 87 ? -9.106 -2.061 23.658 1.00 81.00 87 ARG A N 1
ATOM 726 C CA . ARG A 1 87 ? -7.706 -2.153 24.120 1.00 81.00 87 ARG A CA 1
ATOM 727 C C . ARG A 1 87 ? -6.726 -1.823 22.997 1.00 81.00 87 ARG A C 1
ATOM 729 O O . ARG A 1 87 ? -6.983 -2.229 21.872 1.00 81.00 87 ARG A O 1
ATOM 736 N N . LYS A 1 88 ? -5.652 -1.080 23.295 1.00 69.75 88 LYS A N 1
ATOM 737 C CA . LYS A 1 88 ? -4.634 -0.662 22.313 1.00 69.75 88 LYS A CA 1
ATOM 738 C C . LYS A 1 88 ? -3.933 -1.852 21.665 1.00 69.75 88 LYS A C 1
ATOM 740 O O . LYS A 1 88 ? -3.527 -2.766 22.408 1.00 69.75 88 LYS A O 1
#

Foldseek 3Di:
DDDPPPPPDPPVFDFDPALKAFPAPPPDLVVVVVQLVVVQVVQQVVVCVVPVPDDRDDSVVRDDPCPGRRDDMDHDDPVQPDPVSGGD

pLDDT: mean 78.37, std 15.41, range [31.94, 95.25]

Radius of gyration: 23.82 Å; Cα contacts (8 Å, |Δi|>4): 67; chains: 1; bounding box: 42×22×84 Å

Secondary structure (DSSP, 8-state):
------------PPBPSS-EEESSS---SHHHHHHHHHHHHHHHHHHHHH-TTPPPPPGGGT--GGGSTT--EEEPPGGG-SHHHHB-